Protein AF-A0A7K1Y347-F1 (afdb_monomer_lite)

Organism: NCBI:txid2695274

Structure (mmCIF, N/CA/C/O backbone):
data_AF-A0A7K1Y347-F1
#
_entry.id   AF-A0A7K1Y347-F1
#
loop_
_atom_site.group_PDB
_atom_site.id
_atom_site.type_symbol
_atom_site.label_atom_id
_atom_site.label_alt_id
_atom_site.label_comp_id
_atom_site.label_asym_id
_atom_site.label_entity_id
_atom_site.label_seq_id
_atom_site.pdbx_PDB_ins_code
_atom_site.Cartn_x
_atom_site.Cartn_y
_atom_site.Cartn_z
_atom_site.occupancy
_atom_site.B_iso_or_equiv
_atom_site.auth_seq_id
_atom_site.auth_comp_id
_atom_site.auth_asym_id
_atom_site.auth_atom_id
_atom_site.pdbx_PDB_model_num
ATOM 1 N N . MET A 1 1 ? -35.433 -3.581 12.247 1.00 39.62 1 MET A N 1
ATOM 2 C CA . MET A 1 1 ? -34.400 -2.520 12.219 1.00 39.62 1 MET A CA 1
ATOM 3 C C . MET A 1 1 ? -33.200 -2.996 13.025 1.00 39.62 1 MET A C 1
ATOM 5 O O . MET A 1 1 ? -33.364 -3.237 14.212 1.00 39.62 1 MET A O 1
ATOM 9 N N . LYS A 1 2 ? -32.030 -3.209 12.405 1.00 42.19 2 LYS A N 1
ATOM 10 C CA . LYS A 1 2 ? -30.789 -3.473 13.155 1.00 42.19 2 LYS A CA 1
ATOM 11 C C . LYS A 1 2 ? -30.291 -2.140 13.711 1.00 42.19 2 LYS A C 1
ATOM 13 O O . LYS A 1 2 ? -29.939 -1.253 12.942 1.00 42.19 2 LYS A O 1
ATOM 18 N N . THR A 1 3 ? -30.300 -1.990 15.027 1.00 43.34 3 THR A N 1
ATOM 19 C CA . THR A 1 3 ? -29.686 -0.858 15.723 1.00 43.34 3 THR A CA 1
ATOM 20 C C . THR A 1 3 ? -28.182 -0.898 15.448 1.00 43.34 3 THR A C 1
ATOM 22 O O . THR A 1 3 ? -27.503 -1.835 15.866 1.00 43.34 3 THR A O 1
ATOM 25 N N . LEU A 1 4 ? -27.658 0.083 14.706 1.00 49.19 4 LEU A N 1
ATOM 26 C CA . LEU A 1 4 ? -26.216 0.288 14.574 1.00 49.19 4 LEU A CA 1
ATOM 27 C C . LEU A 1 4 ? -25.677 0.651 15.960 1.00 49.19 4 LEU A C 1
ATOM 29 O O . LEU A 1 4 ? -25.840 1.780 16.419 1.00 49.19 4 LEU A O 1
ATOM 33 N N . LYS A 1 5 ? -25.073 -0.318 16.655 1.00 65.00 5 LYS A N 1
ATOM 34 C CA . LYS A 1 5 ? -24.290 -0.023 17.856 1.00 65.00 5 LYS A CA 1
ATOM 35 C C . LYS A 1 5 ? -23.121 0.865 17.435 1.00 65.00 5 LYS A C 1
ATOM 37 O O . LYS A 1 5 ? -22.301 0.453 16.614 1.00 65.00 5 LYS A O 1
ATOM 42 N N . LEU A 1 6 ? -23.069 2.083 17.972 1.00 69.62 6 LEU A N 1
ATOM 43 C CA . LEU A 1 6 ? -21.882 2.921 17.858 1.00 69.62 6 LEU A CA 1
ATOM 44 C C . LEU A 1 6 ? -20.715 2.212 18.548 1.00 69.62 6 LEU A C 1
ATOM 46 O O . LEU A 1 6 ? -20.856 1.747 19.679 1.00 69.62 6 LEU A O 1
ATOM 50 N N . LYS A 1 7 ? -19.582 2.128 17.847 1.00 79.56 7 LYS A N 1
ATOM 51 C CA . LYS A 1 7 ? -18.328 1.618 18.405 1.00 79.56 7 LYS A CA 1
ATOM 52 C C . LYS A 1 7 ? -17.829 2.582 19.482 1.00 79.56 7 LYS A C 1
ATOM 54 O O . LYS A 1 7 ? -17.920 3.800 19.319 1.00 79.56 7 LYS A O 1
ATOM 59 N N . SER A 1 8 ? -17.307 2.039 20.571 1.00 85.69 8 SER A N 1
ATOM 60 C CA . SER A 1 8 ? -16.657 2.801 21.632 1.00 85.69 8 SER A CA 1
ATOM 61 C C . SER A 1 8 ? -15.359 3.459 21.132 1.00 85.69 8 SER A C 1
ATOM 63 O O . SER A 1 8 ? -14.754 2.987 20.165 1.00 85.69 8 SER A O 1
ATOM 65 N N . PRO A 1 9 ? -14.868 4.519 21.800 1.00 85.62 9 PRO A N 1
ATOM 66 C CA . PRO A 1 9 ? -13.593 5.147 21.4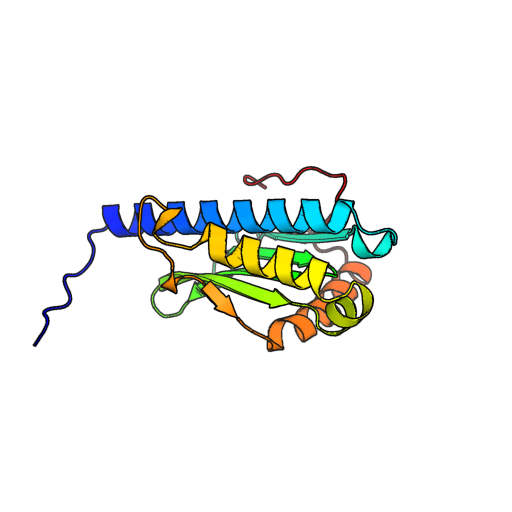44 1.00 85.62 9 PRO A CA 1
ATOM 67 C C . PRO A 1 9 ? -12.399 4.178 21.450 1.00 85.62 9 PRO A C 1
ATOM 69 O O . PRO A 1 9 ? -11.495 4.304 20.630 1.00 85.62 9 PRO A O 1
ATOM 72 N N . GLN A 1 10 ? -12.406 3.192 22.352 1.00 87.62 10 GLN A N 1
ATOM 73 C CA . GLN A 1 10 ? -11.359 2.171 22.444 1.00 87.62 10 GLN A CA 1
ATOM 74 C C . GLN A 1 10 ? -11.403 1.208 21.252 1.00 87.62 10 GLN A C 1
ATOM 76 O O . GLN A 1 10 ? -10.363 0.906 20.676 1.00 87.62 10 GLN A O 1
ATOM 81 N N . GLU A 1 11 ? -12.600 0.784 20.835 1.00 86.25 11 GLU A N 1
ATOM 82 C CA . GLU A 1 11 ? -12.772 -0.054 19.641 1.00 86.25 11 GLU A CA 1
ATOM 83 C C . GLU A 1 11 ? -12.336 0.683 18.371 1.00 86.25 11 GLU A C 1
ATOM 85 O O . GLU A 1 11 ? -11.685 0.091 17.515 1.00 86.25 11 GLU A O 1
ATOM 90 N N . LEU A 1 12 ? -12.656 1.976 18.248 1.00 86.44 12 LEU A N 1
ATOM 91 C CA . LEU A 1 12 ? -12.206 2.797 17.119 1.00 86.44 12 LEU A CA 1
ATOM 92 C C . LEU A 1 12 ? -10.680 2.916 17.072 1.00 86.44 12 LEU A C 1
ATOM 94 O O . LEU A 1 12 ? -10.096 2.785 16.002 1.00 86.44 12 LEU A O 1
ATOM 98 N N . LYS A 1 13 ? -10.033 3.099 18.228 1.00 90.00 13 LYS A N 1
ATOM 99 C CA . LYS A 1 13 ? -8.571 3.149 18.316 1.00 90.00 13 LYS A CA 1
ATOM 100 C C . LYS A 1 13 ? -7.925 1.821 17.906 1.00 90.00 13 LYS A C 1
ATOM 102 O O . LYS A 1 13 ? -6.989 1.834 17.117 1.00 90.00 13 LYS A O 1
ATOM 107 N N . ALA A 1 14 ? -8.448 0.695 18.390 1.00 91.44 14 ALA A N 1
ATOM 108 C CA . ALA A 1 14 ? -7.947 -0.631 18.024 1.00 91.44 14 ALA A CA 1
ATOM 109 C C . ALA A 1 14 ? -8.086 -0.907 16.515 1.00 91.44 14 ALA A C 1
ATOM 111 O O . ALA A 1 14 ? -7.210 -1.515 15.906 1.00 91.44 14 ALA A O 1
ATOM 112 N N . ILE A 1 15 ? -9.169 -0.423 15.898 1.00 92.19 15 ILE A N 1
ATOM 113 C CA . ILE A 1 15 ? -9.367 -0.498 14.445 1.00 92.19 15 ILE A CA 1
ATOM 114 C C . ILE A 1 15 ? -8.326 0.342 13.709 1.00 92.19 15 ILE A C 1
ATOM 116 O O . ILE A 1 15 ? -7.677 -0.182 12.810 1.00 92.19 15 ILE A O 1
ATOM 120 N N . ASP A 1 16 ? -8.139 1.608 14.089 1.00 92.94 16 ASP A N 1
ATOM 121 C CA . ASP A 1 16 ? -7.145 2.481 13.453 1.00 92.94 16 ASP A CA 1
ATOM 122 C C . ASP A 1 16 ? -5.732 1.867 13.557 1.00 92.94 16 ASP A C 1
ATOM 124 O O . ASP A 1 16 ? -5.009 1.811 12.563 1.00 92.94 16 ASP A O 1
ATOM 128 N N . GLU A 1 17 ? -5.356 1.321 14.719 1.00 93.50 17 GLU A N 1
ATOM 129 C CA . GLU A 1 17 ? -4.072 0.631 14.922 1.00 93.50 17 GLU A CA 1
ATOM 130 C C . GLU A 1 17 ? -3.920 -0.610 14.028 1.00 93.50 17 GLU A C 1
ATOM 132 O O . GLU A 1 17 ? -2.862 -0.815 13.425 1.00 93.50 17 GLU A O 1
ATOM 137 N N . ALA A 1 18 ? -4.974 -1.418 13.892 1.00 94.75 18 ALA A N 1
ATOM 138 C CA . ALA A 1 18 ? -4.966 -2.585 13.016 1.00 94.75 18 ALA A CA 1
ATOM 139 C C . ALA A 1 18 ? -4.842 -2.198 11.535 1.00 94.75 18 ALA A C 1
ATOM 141 O O . ALA A 1 18 ? -4.089 -2.836 10.801 1.00 94.75 18 ALA A O 1
ATOM 142 N N . ILE A 1 19 ? -5.515 -1.127 11.105 1.00 95.62 19 ILE A N 1
ATOM 143 C CA . ILE A 1 19 ? -5.423 -0.607 9.735 1.00 95.62 19 ILE A CA 1
ATOM 144 C C . ILE A 1 19 ? -4.007 -0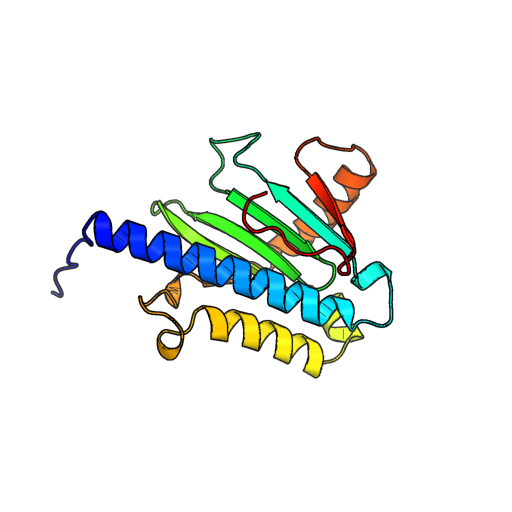.089 9.452 1.00 95.62 19 ILE A C 1
ATOM 146 O O . ILE A 1 19 ? -3.433 -0.423 8.419 1.00 95.62 19 ILE A O 1
ATOM 150 N N . ILE A 1 20 ? -3.403 0.665 10.377 1.00 95.12 20 ILE A N 1
ATOM 151 C CA . ILE A 1 20 ? -2.013 1.142 10.247 1.00 95.12 20 ILE A CA 1
ATOM 152 C C . ILE A 1 20 ? -1.042 -0.041 10.145 1.00 95.12 20 ILE A C 1
ATOM 154 O O . ILE A 1 20 ? -0.130 -0.042 9.315 1.00 95.12 20 ILE A O 1
ATOM 158 N N . LYS A 1 21 ? -1.235 -1.073 10.973 1.00 94.62 21 LYS A N 1
ATOM 159 C CA . LYS A 1 21 ? -0.419 -2.290 10.927 1.00 94.62 21 LYS A CA 1
ATOM 160 C C . LYS A 1 21 ? -0.547 -2.994 9.574 1.00 94.62 21 LYS A C 1
ATOM 162 O O . LYS A 1 21 ? 0.480 -3.277 8.958 1.00 94.62 21 LYS A O 1
ATOM 167 N N . ALA A 1 22 ? -1.772 -3.216 9.100 1.00 95.81 22 ALA A N 1
ATOM 168 C CA . ALA A 1 22 ? -2.038 -3.826 7.800 1.00 95.81 22 ALA A CA 1
ATOM 169 C C . ALA A 1 22 ? -1.403 -3.016 6.661 1.00 95.81 22 ALA A C 1
ATOM 171 O O . ALA A 1 22 ? -0.702 -3.574 5.822 1.00 95.81 22 ALA A O 1
ATOM 172 N N . TYR A 1 23 ? -1.547 -1.688 6.680 1.00 96.25 23 TYR A N 1
ATOM 173 C CA . TYR A 1 23 ? -0.901 -0.791 5.722 1.00 96.25 23 TYR A CA 1
ATOM 174 C C . TYR A 1 23 ? 0.618 -1.009 5.667 1.00 96.25 23 TYR A C 1
ATOM 176 O O . TYR A 1 23 ? 1.183 -1.231 4.595 1.00 96.25 23 TYR A O 1
ATOM 184 N N . HIS A 1 24 ? 1.293 -1.031 6.818 1.00 94.94 24 HIS A N 1
ATOM 185 C CA . HIS A 1 24 ? 2.736 -1.266 6.876 1.00 94.94 24 HIS A CA 1
ATOM 186 C C . HIS A 1 24 ? 3.146 -2.667 6.410 1.00 94.94 24 HIS A C 1
ATOM 188 O O . HIS A 1 24 ? 4.203 -2.825 5.797 1.00 94.94 24 HIS A O 1
ATOM 194 N N . GLU A 1 25 ? 2.338 -3.691 6.678 1.00 94.75 25 GLU A N 1
ATOM 195 C CA . GLU A 1 25 ? 2.571 -5.042 6.158 1.00 94.75 25 GLU A CA 1
ATOM 196 C C . GLU A 1 25 ? 2.481 -5.079 4.628 1.00 94.75 25 GLU A C 1
ATOM 198 O O . GLU A 1 25 ? 3.346 -5.670 3.977 1.00 94.75 25 GLU A O 1
ATOM 203 N N . ILE A 1 26 ? 1.508 -4.373 4.049 1.00 95.12 26 ILE A N 1
ATOM 204 C CA . ILE A 1 26 ? 1.347 -4.242 2.597 1.00 95.12 26 ILE A CA 1
ATOM 205 C C . ILE A 1 26 ? 2.538 -3.508 1.976 1.00 95.12 26 ILE A C 1
ATOM 207 O O . ILE A 1 26 ? 3.079 -3.962 0.964 1.00 95.12 26 ILE A O 1
ATOM 211 N N . VAL A 1 27 ? 2.997 -2.413 2.591 1.00 93.94 27 VAL A N 1
ATOM 212 C CA . VAL A 1 27 ? 4.189 -1.682 2.133 1.00 93.94 27 VAL A CA 1
ATOM 213 C C . VAL A 1 27 ? 5.414 -2.601 2.120 1.00 93.94 27 VAL A C 1
ATOM 215 O O . VAL A 1 27 ? 6.098 -2.699 1.100 1.00 93.94 27 VAL A O 1
ATOM 218 N N . ARG A 1 28 ? 5.665 -3.353 3.202 1.00 92.88 28 ARG A N 1
ATOM 219 C CA . ARG A 1 28 ? 6.783 -4.316 3.256 1.00 92.88 28 ARG A CA 1
ATOM 220 C C . ARG A 1 28 ? 6.662 -5.396 2.185 1.00 92.88 28 ARG A C 1
ATOM 222 O O . ARG A 1 28 ? 7.647 -5.698 1.517 1.00 92.88 28 ARG A O 1
ATOM 229 N N . ALA A 1 29 ? 5.471 -5.960 2.001 1.00 91.69 29 ALA A N 1
ATOM 230 C CA . ALA A 1 29 ? 5.232 -6.980 0.988 1.00 91.69 29 ALA A CA 1
ATOM 231 C C . ALA A 1 29 ? 5.471 -6.441 -0.432 1.00 91.69 29 ALA A C 1
ATOM 233 O O . ALA A 1 29 ? 6.063 -7.131 -1.260 1.00 91.69 29 ALA A O 1
ATOM 234 N N . THR A 1 30 ? 5.068 -5.197 -0.696 1.00 90.44 30 THR A N 1
ATOM 235 C CA . THR A 1 30 ? 5.306 -4.506 -1.972 1.00 90.44 30 THR A CA 1
ATOM 236 C C . THR A 1 30 ? 6.800 -4.317 -2.222 1.00 90.44 30 THR A C 1
ATOM 238 O O . THR A 1 30 ? 7.287 -4.621 -3.309 1.00 90.44 30 THR A O 1
ATOM 241 N N . ILE A 1 31 ? 7.550 -3.894 -1.201 1.00 90.50 31 ILE A N 1
ATOM 242 C CA . ILE A 1 31 ? 9.008 -3.742 -1.274 1.00 90.50 31 ILE A CA 1
ATOM 243 C C . ILE A 1 31 ? 9.688 -5.083 -1.553 1.00 90.50 31 ILE A C 1
ATOM 245 O O . ILE A 1 31 ? 10.570 -5.144 -2.404 1.00 90.50 31 ILE A O 1
ATOM 249 N N . GLU A 1 32 ? 9.270 -6.161 -0.890 1.00 90.19 32 GLU A N 1
ATOM 250 C CA . GLU A 1 32 ? 9.812 -7.502 -1.136 1.00 90.19 32 GLU A CA 1
ATOM 251 C C . GLU A 1 32 ? 9.529 -8.001 -2.557 1.00 90.19 32 GLU A C 1
ATOM 253 O O . GLU A 1 32 ? 10.393 -8.610 -3.186 1.00 90.19 32 GLU A O 1
ATOM 258 N N . VAL A 1 33 ? 8.349 -7.719 -3.113 1.00 88.00 33 VAL A N 1
ATOM 259 C CA . VAL A 1 33 ? 8.074 -8.022 -4.526 1.00 88.00 33 VAL A CA 1
ATOM 260 C C . VAL A 1 33 ? 8.988 -7.198 -5.437 1.00 88.00 33 VAL A C 1
ATOM 262 O O . VAL A 1 33 ? 9.618 -7.757 -6.336 1.00 88.00 33 VAL A O 1
ATOM 265 N N . ALA A 1 34 ? 9.125 -5.899 -5.168 1.00 87.56 34 ALA A N 1
ATOM 266 C CA . ALA A 1 34 ? 9.958 -5.002 -5.957 1.00 87.56 34 ALA A CA 1
ATOM 267 C C . ALA A 1 34 ? 11.441 -5.403 -5.942 1.00 87.56 34 ALA A C 1
ATOM 269 O O . ALA A 1 34 ? 12.043 -5.457 -7.007 1.00 87.56 34 ALA A O 1
ATOM 270 N N . LYS A 1 35 ? 12.022 -5.777 -4.789 1.00 87.75 35 LYS A N 1
ATOM 271 C CA . LYS A 1 35 ? 13.429 -6.226 -4.667 1.00 87.75 35 LYS A CA 1
ATOM 272 C C . LYS A 1 35 ? 13.811 -7.332 -5.653 1.00 87.75 35 LYS A C 1
ATOM 274 O O . LYS A 1 35 ? 14.950 -7.377 -6.107 1.00 87.75 35 LYS A O 1
ATOM 279 N N . ASN A 1 36 ? 12.860 -8.207 -5.976 1.00 84.00 36 ASN A N 1
ATOM 280 C CA . ASN A 1 36 ? 13.058 -9.345 -6.871 1.00 84.00 36 ASN A CA 1
ATOM 281 C C . ASN A 1 36 ? 12.893 -8.991 -8.362 1.00 84.00 36 ASN A C 1
ATOM 283 O O . ASN A 1 36 ? 13.052 -9.859 -9.219 1.00 84.00 36 ASN A O 1
ATOM 287 N N . CYS A 1 37 ? 12.565 -7.740 -8.695 1.00 83.06 37 CYS A N 1
ATOM 288 C CA . CYS A 1 37 ? 12.480 -7.287 -10.079 1.00 83.06 37 CYS A CA 1
ATOM 289 C C . CYS A 1 37 ? 13.880 -7.130 -10.688 1.00 83.06 37 CYS A C 1
ATOM 291 O O . CYS A 1 37 ? 14.772 -6.542 -10.078 1.00 83.06 37 CYS A O 1
ATOM 293 N N . MET A 1 38 ? 14.059 -7.610 -11.925 1.00 81.44 38 MET A N 1
ATOM 294 C CA . MET A 1 38 ? 15.343 -7.517 -12.637 1.00 81.44 38 MET A CA 1
ATOM 295 C C . MET A 1 38 ? 15.742 -6.070 -12.961 1.00 81.44 38 MET A C 1
ATOM 297 O O . MET A 1 38 ? 16.925 -5.739 -12.947 1.00 81.44 38 MET A O 1
ATOM 301 N N . LEU A 1 39 ? 14.767 -5.209 -13.267 1.00 82.94 39 LEU A N 1
ATOM 302 C CA . LEU A 1 39 ? 15.018 -3.816 -13.626 1.00 82.94 39 LEU A CA 1
ATOM 303 C C . LEU A 1 39 ? 15.151 -2.946 -12.376 1.00 82.94 39 LEU A C 1
ATOM 305 O O . LEU A 1 39 ? 14.255 -2.892 -11.535 1.00 82.94 39 LEU A O 1
ATOM 309 N N . GLU A 1 40 ? 16.257 -2.210 -12.285 1.00 83.12 40 GLU A N 1
ATOM 310 C CA . GLU A 1 40 ? 16.533 -1.314 -11.161 1.00 83.12 40 GLU A CA 1
ATOM 311 C C . GLU A 1 40 ? 15.504 -0.194 -11.018 1.00 83.12 40 GLU A C 1
ATOM 313 O O . GLU A 1 40 ? 15.125 0.144 -9.900 1.00 83.12 40 GLU A O 1
ATOM 318 N N . SER A 1 41 ? 14.964 0.304 -12.131 1.00 81.75 41 SER A N 1
ATOM 319 C CA . SER A 1 41 ? 13.900 1.309 -12.118 1.00 81.75 41 SER A CA 1
ATOM 320 C C . SER A 1 41 ? 12.662 0.854 -11.340 1.00 81.75 41 SER A C 1
ATOM 322 O O . SER A 1 41 ? 12.015 1.692 -10.720 1.00 81.75 41 SER A O 1
ATOM 324 N N . PHE A 1 42 ? 12.365 -0.452 -11.297 1.00 84.12 42 PHE A N 1
ATOM 325 C CA . PHE A 1 42 ? 11.243 -1.027 -10.537 1.00 84.12 42 PHE A CA 1
ATOM 326 C C . PHE A 1 42 ? 11.550 -1.269 -9.061 1.00 84.12 42 PHE A C 1
ATOM 328 O O . PHE A 1 42 ? 10.640 -1.520 -8.276 1.00 84.12 42 PHE A O 1
ATOM 335 N N . ARG A 1 43 ? 12.820 -1.143 -8.670 1.00 88.56 43 ARG A N 1
ATOM 336 C CA . ARG A 1 43 ? 13.296 -1.244 -7.287 1.00 88.56 43 ARG A CA 1
ATOM 337 C C . ARG A 1 43 ? 13.363 0.122 -6.615 1.00 88.56 43 ARG A C 1
ATOM 339 O O . ARG A 1 43 ? 14.187 0.332 -5.729 1.00 88.56 43 ARG A O 1
ATOM 346 N N . THR A 1 44 ? 12.520 1.057 -7.036 1.00 87.56 44 THR A N 1
ATOM 347 C CA . THR A 1 44 ? 12.437 2.390 -6.445 1.00 87.56 44 THR A CA 1
ATOM 348 C C . THR A 1 44 ? 11.071 2.609 -5.824 1.00 87.56 44 THR A C 1
ATOM 350 O O . THR A 1 44 ? 10.065 2.033 -6.242 1.00 87.56 44 THR A O 1
ATOM 353 N N . ARG A 1 45 ? 11.040 3.445 -4.793 1.00 89.38 45 ARG A N 1
ATOM 354 C CA . ARG A 1 45 ? 9.801 3.949 -4.219 1.00 89.38 45 ARG A CA 1
ATOM 355 C C . ARG A 1 45 ? 9.995 5.362 -3.711 1.00 89.38 45 ARG A C 1
ATOM 357 O O . ARG A 1 45 ? 11.103 5.775 -3.377 1.00 89.38 45 ARG A O 1
ATOM 364 N N . ILE A 1 46 ? 8.895 6.076 -3.625 1.00 87.31 46 ILE A N 1
ATOM 365 C CA . ILE A 1 46 ? 8.807 7.387 -3.014 1.00 87.31 46 ILE A CA 1
ATOM 366 C C . ILE A 1 46 ? 7.851 7.247 -1.840 1.00 87.31 46 ILE A C 1
ATOM 368 O O . ILE A 1 46 ? 6.760 6.705 -1.998 1.00 87.31 46 ILE A O 1
ATOM 372 N N . GLU A 1 47 ? 8.267 7.732 -0.680 1.00 89.44 47 GLU A N 1
ATOM 373 C CA . GLU A 1 47 ? 7.415 7.832 0.501 1.00 89.44 47 GLU A CA 1
ATOM 374 C C . GLU A 1 47 ? 7.130 9.311 0.768 1.00 89.44 47 GLU A C 1
ATOM 376 O O . GLU A 1 47 ? 8.036 10.151 0.666 1.00 89.44 47 GLU A O 1
ATOM 381 N N . LEU A 1 48 ? 5.870 9.631 1.061 1.00 86.19 48 LEU A N 1
ATOM 382 C CA . LEU A 1 48 ? 5.438 10.972 1.447 1.00 86.19 48 LEU A CA 1
ATOM 383 C C . LEU A 1 48 ? 4.759 10.913 2.804 1.00 86.19 48 LEU A C 1
ATOM 385 O O . LEU A 1 48 ? 3.735 10.245 2.955 1.00 86.19 48 LEU A O 1
ATOM 389 N N . ASP A 1 49 ? 5.301 11.662 3.755 1.00 86.44 49 ASP A N 1
ATOM 390 C CA . ASP A 1 49 ? 4.657 11.917 5.038 1.00 86.44 49 ASP A CA 1
ATOM 391 C C . ASP A 1 49 ? 3.946 13.273 4.986 1.00 86.44 49 ASP A C 1
ATOM 393 O O . ASP A 1 49 ? 4.570 14.326 4.837 1.00 86.44 49 ASP A O 1
ATOM 397 N N . HIS A 1 50 ? 2.618 13.242 5.088 1.00 81.12 50 HIS A N 1
ATOM 398 C CA . HIS A 1 50 ? 1.783 14.443 5.049 1.00 81.12 50 HIS A CA 1
ATOM 399 C C . HIS A 1 50 ? 1.538 15.029 6.436 1.00 81.12 50 HIS A C 1
ATOM 401 O O . HIS A 1 50 ? 1.221 16.218 6.545 1.00 81.12 50 HIS A O 1
ATOM 407 N N . VAL A 1 51 ? 1.732 14.239 7.498 1.00 76.62 51 VAL A N 1
ATOM 408 C CA . VAL A 1 51 ? 1.510 14.671 8.886 1.00 76.62 51 VAL A CA 1
ATOM 409 C C . VAL A 1 51 ? 2.460 15.807 9.249 1.00 76.62 51 VAL A C 1
ATOM 411 O O . VAL A 1 51 ? 2.067 16.757 9.928 1.00 76.62 51 VAL A O 1
ATOM 414 N N . SER A 1 52 ? 3.694 15.750 8.750 1.00 66.06 52 SER A N 1
ATOM 415 C CA . SER A 1 52 ? 4.721 16.758 9.012 1.00 66.06 52 SER A CA 1
ATOM 416 C C . SER A 1 52 ? 4.521 18.088 8.271 1.00 66.06 52 SER A C 1
ATOM 418 O O . SER A 1 52 ? 5.142 19.081 8.655 1.00 66.06 52 SER A O 1
ATOM 420 N N . VAL A 1 53 ? 3.659 18.157 7.245 1.00 61.34 53 VAL A N 1
ATOM 421 C CA . VAL A 1 53 ? 3.562 19.340 6.360 1.00 61.34 53 VAL A CA 1
ATOM 422 C C . VAL A 1 53 ? 2.157 19.921 6.245 1.00 61.34 53 VAL A C 1
ATOM 424 O O . VAL A 1 53 ? 2.001 21.146 6.246 1.00 61.34 53 VAL A O 1
ATOM 427 N N . HIS A 1 54 ? 1.123 19.084 6.169 1.00 59.34 54 HIS A N 1
ATOM 428 C CA . HIS A 1 54 ? -0.253 19.520 5.935 1.00 59.34 54 HIS A CA 1
ATOM 429 C C . HIS A 1 54 ? -1.247 18.732 6.803 1.00 59.34 54 HIS A C 1
ATOM 431 O O . HIS A 1 54 ? -2.030 17.946 6.275 1.00 59.34 54 HIS A O 1
ATOM 437 N N . PRO A 1 55 ? -1.319 19.003 8.122 1.00 58.28 55 PRO A N 1
ATOM 438 C CA . PRO A 1 55 ? -2.176 18.269 9.067 1.00 58.28 55 PRO A CA 1
ATOM 439 C C . PRO A 1 55 ? -3.691 18.424 8.822 1.00 58.28 55 PRO A C 1
ATOM 441 O O . PRO A 1 55 ? -4.499 17.877 9.565 1.00 58.28 55 PRO A O 1
ATOM 444 N N . VAL A 1 56 ? -4.081 19.204 7.810 1.00 53.31 56 VAL A N 1
ATOM 445 C CA . VAL A 1 56 ? -5.472 19.436 7.396 1.00 53.31 56 VAL A CA 1
ATOM 446 C C . VAL A 1 56 ? -5.889 18.479 6.273 1.00 53.31 56 VAL A C 1
ATOM 448 O O . VAL A 1 56 ? -7.074 18.377 5.974 1.00 53.31 56 VAL A O 1
ATOM 451 N N . GLN A 1 57 ? -4.940 17.793 5.626 1.00 62.31 57 GLN A N 1
ATOM 452 C CA . GLN A 1 57 ? -5.272 16.806 4.609 1.00 62.31 57 GLN A CA 1
ATOM 453 C C . GLN A 1 57 ? -5.625 15.472 5.257 1.00 62.31 57 GLN A C 1
ATOM 455 O O . GLN A 1 57 ? -4.958 14.992 6.166 1.00 62.31 57 GLN A O 1
ATOM 460 N N . ASP A 1 58 ? -6.666 14.858 4.717 1.00 82.69 58 ASP A N 1
ATOM 461 C CA . ASP A 1 58 ? -7.130 13.523 5.069 1.00 82.69 58 ASP A CA 1
ATOM 462 C C . ASP A 1 58 ? -6.095 12.426 4.747 1.00 82.69 58 ASP A C 1
ATOM 464 O O . ASP A 1 58 ? -6.215 11.301 5.221 1.00 82.69 58 ASP A O 1
ATOM 468 N N . ARG A 1 59 ? -5.034 12.733 3.991 1.00 85.94 59 ARG A N 1
ATOM 469 C CA . ARG A 1 59 ? -3.924 11.812 3.714 1.00 85.94 59 ARG A CA 1
ATOM 470 C C . ARG A 1 59 ? -2.874 11.879 4.815 1.00 85.94 59 ARG A C 1
ATOM 472 O O . ARG A 1 59 ? -2.436 12.957 5.197 1.00 85.94 59 ARG A O 1
ATOM 479 N N . ILE A 1 60 ? -2.456 10.711 5.289 1.00 90.25 60 ILE A N 1
ATOM 480 C CA . ILE A 1 60 ? -1.467 10.553 6.361 1.00 90.25 60 ILE A CA 1
ATOM 481 C C . ILE A 1 60 ? -0.112 10.198 5.758 1.00 90.25 60 ILE A C 1
ATOM 483 O O . ILE A 1 60 ? 0.879 10.877 6.006 1.00 90.25 60 ILE A O 1
ATOM 487 N N . HIS A 1 61 ? -0.079 9.148 4.939 1.00 90.69 61 HIS A N 1
ATOM 488 C CA . HIS A 1 61 ? 1.153 8.637 4.355 1.00 90.69 61 HIS A CA 1
ATOM 489 C C . HIS A 1 61 ? 0.883 8.034 2.977 1.00 90.69 61 HIS A C 1
ATOM 491 O O . HIS A 1 61 ? -0.186 7.466 2.740 1.00 90.69 61 HIS A O 1
ATOM 497 N N . GLU A 1 62 ? 1.843 8.149 2.065 1.00 89.75 62 GLU A N 1
ATOM 498 C CA . GLU A 1 62 ? 1.755 7.580 0.722 1.00 89.75 62 GLU A CA 1
ATOM 499 C C . GLU A 1 62 ? 3.037 6.843 0.356 1.00 89.75 62 GLU A C 1
ATOM 501 O O . GLU A 1 62 ? 4.138 7.314 0.636 1.00 89.75 62 GLU A O 1
ATOM 506 N N . VAL A 1 63 ? 2.887 5.713 -0.331 1.00 90.62 63 VAL A N 1
ATOM 507 C CA . VAL A 1 63 ? 3.984 5.005 -0.984 1.00 90.62 63 VAL A CA 1
ATOM 508 C C . VAL A 1 63 ? 3.677 4.898 -2.465 1.00 90.62 63 VAL A C 1
ATOM 510 O O . VAL A 1 63 ? 2.684 4.312 -2.889 1.00 90.62 63 VAL A O 1
ATOM 513 N N . LEU A 1 64 ? 4.575 5.450 -3.262 1.00 88.25 64 LEU A N 1
ATOM 514 C CA . LEU A 1 64 ? 4.530 5.418 -4.708 1.00 88.25 64 LEU A CA 1
ATOM 515 C C . LEU A 1 64 ? 5.651 4.519 -5.191 1.00 88.25 64 LEU A C 1
ATOM 517 O O . LEU A 1 64 ? 6.824 4.844 -5.034 1.00 88.25 64 LEU A O 1
ATOM 521 N N . SER A 1 65 ? 5.295 3.398 -5.797 1.00 87.62 65 SER A N 1
ATOM 522 C CA . SER A 1 65 ? 6.243 2.517 -6.467 1.00 87.62 65 SER A CA 1
ATOM 523 C C . SER A 1 65 ? 5.805 2.287 -7.911 1.00 87.62 65 SER A C 1
ATOM 525 O O . SER A 1 65 ? 4.614 2.400 -8.210 1.00 87.62 65 SER A O 1
ATOM 527 N N . PRO A 1 66 ? 6.722 1.891 -8.805 1.00 84.62 66 PRO A N 1
ATOM 528 C CA . PRO A 1 66 ? 6.363 1.482 -10.158 1.00 84.62 66 PRO A CA 1
ATOM 529 C C . PRO A 1 66 ? 5.316 0.363 -10.202 1.00 84.62 66 PRO A C 1
ATOM 531 O O . PRO A 1 66 ? 4.564 0.294 -11.166 1.00 84.62 66 PRO A O 1
ATOM 534 N N . LEU A 1 67 ? 5.244 -0.486 -9.170 1.00 86.00 67 LEU A N 1
ATOM 535 C CA . LEU A 1 67 ? 4.279 -1.586 -9.082 1.00 86.00 67 LEU A CA 1
ATOM 536 C C . LEU A 1 67 ? 2.892 -1.129 -8.614 1.00 86.00 67 LEU A C 1
ATOM 538 O O . LEU A 1 67 ? 1.872 -1.682 -9.028 1.00 86.00 67 LEU A O 1
ATOM 542 N N . LEU A 1 68 ? 2.868 -0.185 -7.675 1.00 88.12 68 LEU A N 1
ATOM 543 C CA . LEU A 1 68 ? 1.710 0.084 -6.834 1.00 88.12 68 LEU A CA 1
ATOM 544 C C . LEU A 1 68 ? 1.798 1.467 -6.203 1.00 88.12 68 LEU A C 1
ATOM 546 O O . LEU A 1 68 ? 2.823 1.837 -5.621 1.00 88.12 68 LEU A O 1
ATOM 550 N N . PHE A 1 69 ? 0.677 2.172 -6.251 1.00 90.44 69 PHE A N 1
ATOM 551 C CA . PHE A 1 69 ? 0.375 3.285 -5.370 1.00 90.44 69 PHE A CA 1
ATOM 552 C C . PHE A 1 69 ? -0.355 2.779 -4.121 1.00 90.44 69 PHE A C 1
ATOM 554 O O . PHE A 1 69 ? -1.298 1.992 -4.229 1.00 90.44 69 PHE A O 1
ATOM 561 N N . LEU A 1 70 ? 0.063 3.257 -2.952 1.00 92.75 7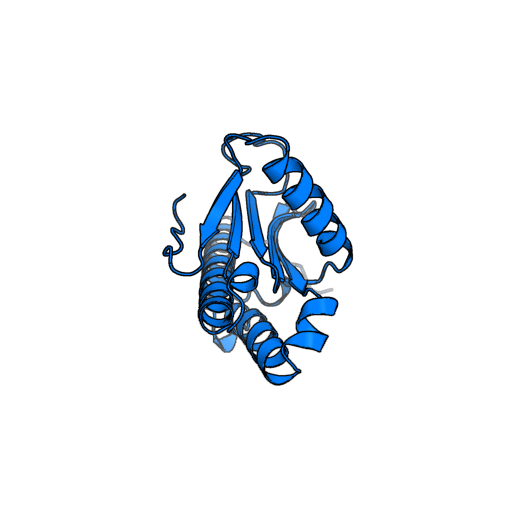0 LEU A N 1
ATOM 562 C CA . LEU A 1 70 ? -0.576 3.033 -1.661 1.00 92.75 70 LEU A CA 1
ATOM 563 C C . LEU A 1 70 ? -0.747 4.365 -0.937 1.00 92.75 70 LEU A C 1
ATOM 565 O O . LEU A 1 70 ? 0.173 5.180 -0.907 1.00 92.75 70 LEU A O 1
ATOM 569 N N . SER A 1 71 ? -1.888 4.548 -0.288 1.00 92.25 71 SER A N 1
ATOM 570 C CA . SER A 1 71 ? -2.128 5.663 0.618 1.00 92.25 71 SER A CA 1
ATOM 571 C C . SER A 1 71 ? -2.852 5.197 1.870 1.00 92.25 71 SER A C 1
ATOM 573 O O . SER A 1 71 ? -3.750 4.357 1.820 1.00 92.25 71 SER A O 1
ATOM 575 N N . LEU A 1 72 ? -2.436 5.758 2.996 1.00 94.44 72 LEU A N 1
ATOM 576 C CA . LEU A 1 72 ? -3.153 5.712 4.252 1.00 94.44 72 LEU A CA 1
ATOM 577 C C . LEU A 1 72 ? -3.885 7.043 4.416 1.00 94.44 72 LEU A C 1
ATOM 579 O O . LEU A 1 72 ? -3.244 8.087 4.563 1.00 94.44 72 LEU A O 1
ATOM 583 N N . GLU A 1 73 ? -5.213 7.011 4.400 1.00 91.88 73 GLU A N 1
ATOM 584 C CA . GLU A 1 73 ? -6.035 8.221 4.455 1.00 91.88 73 GLU A CA 1
ATOM 585 C C . GLU A 1 73 ? -7.268 8.059 5.343 1.00 91.88 73 GLU A C 1
ATOM 587 O O . GLU A 1 73 ? -7.796 6.965 5.531 1.00 91.88 73 GLU A O 1
ATOM 592 N N . ARG A 1 74 ? -7.724 9.164 5.926 1.00 90.12 74 ARG A N 1
ATOM 593 C CA . ARG A 1 74 ? -8.927 9.268 6.739 1.00 90.12 74 ARG A CA 1
ATOM 594 C C . ARG A 1 74 ? -10.034 9.869 5.878 1.00 90.12 74 ARG A C 1
ATOM 596 O O . ARG A 1 74 ? -9.961 11.030 5.532 1.00 90.12 74 ARG A O 1
ATOM 603 N N . CYS A 1 75 ? -11.053 9.103 5.507 1.00 83.06 75 CYS A N 1
ATOM 604 C CA . CYS A 1 75 ? -12.114 9.627 4.638 1.00 83.06 75 CYS A CA 1
ATOM 605 C C . CYS A 1 75 ? -13.108 10.527 5.403 1.00 83.06 75 CYS A C 1
ATOM 607 O O . CYS A 1 75 ? -13.035 10.671 6.623 1.00 83.06 75 CYS A O 1
ATOM 609 N N . GLU A 1 76 ? -14.097 11.080 4.689 1.00 78.56 76 GLU A N 1
ATOM 610 C CA . GLU A 1 76 ? -15.151 11.960 5.233 1.00 78.56 76 GLU A CA 1
ATOM 611 C C . GLU A 1 76 ? -15.906 11.366 6.438 1.00 78.56 76 GLU A C 1
ATOM 613 O O . GLU A 1 76 ? -16.330 12.086 7.344 1.00 78.56 76 GLU A O 1
ATOM 618 N N . ASP A 1 77 ? -16.038 10.037 6.493 1.00 80.62 77 ASP A N 1
ATOM 619 C CA . ASP A 1 77 ? -16.634 9.303 7.618 1.00 80.62 77 ASP A CA 1
ATOM 620 C C . ASP A 1 77 ? -15.716 9.216 8.856 1.00 80.62 77 ASP A C 1
ATOM 622 O O . ASP A 1 77 ? -16.046 8.548 9.842 1.00 80.62 77 ASP A O 1
ATOM 626 N N . ARG A 1 78 ? -14.568 9.900 8.805 1.00 81.56 78 ARG A N 1
ATOM 627 C CA . ARG A 1 78 ? -13.481 9.940 9.789 1.00 81.56 78 ARG A CA 1
ATOM 628 C C . ARG A 1 78 ? -12.811 8.596 10.050 1.00 81.56 78 ARG A C 1
ATOM 630 O O . ARG A 1 78 ? -12.055 8.487 11.021 1.00 81.56 78 ARG A O 1
ATOM 637 N N . ARG A 1 79 ? -13.055 7.583 9.219 1.00 87.12 79 ARG A N 1
ATOM 638 C CA . ARG A 1 79 ? -12.406 6.276 9.338 1.00 87.12 79 ARG A CA 1
ATOM 639 C C . ARG A 1 79 ? -11.152 6.229 8.496 1.00 87.12 79 ARG A C 1
ATOM 641 O O . ARG A 1 79 ? -11.063 6.878 7.458 1.00 87.12 79 ARG A O 1
ATOM 648 N N . LEU A 1 80 ? -10.202 5.437 8.966 1.00 93.00 80 LEU A N 1
ATOM 649 C CA . LEU A 1 80 ? -8.980 5.171 8.240 1.00 93.00 80 LEU A CA 1
ATOM 650 C C . LEU A 1 80 ? -9.232 4.147 7.128 1.00 93.00 80 LEU A C 1
ATOM 652 O O . LEU A 1 80 ? -9.974 3.183 7.317 1.00 93.00 80 LEU A O 1
ATOM 656 N N . TYR A 1 81 ? -8.609 4.365 5.980 1.00 93.81 81 TYR A N 1
ATOM 657 C CA . TYR A 1 81 ? -8.648 3.480 4.829 1.00 93.81 81 TYR A CA 1
ATOM 658 C C . TYR A 1 81 ? -7.249 3.303 4.252 1.00 93.81 81 TYR A C 1
ATOM 660 O O . TYR A 1 81 ? -6.397 4.191 4.316 1.00 93.81 81 TYR A O 1
ATOM 668 N N . ILE A 1 82 ? -7.054 2.133 3.660 1.00 95.31 82 ILE A N 1
ATOM 669 C CA . ILE A 1 82 ? -5.923 1.804 2.809 1.00 95.31 82 ILE A CA 1
ATOM 670 C C . ILE A 1 82 ? -6.426 1.938 1.382 1.00 95.31 82 ILE A C 1
ATOM 672 O O . ILE A 1 82 ? -7.249 1.138 0.930 1.00 95.31 82 ILE A O 1
ATOM 676 N N . VAL A 1 83 ? -5.944 2.956 0.684 1.00 92.69 83 VAL A N 1
ATOM 677 C CA . VAL A 1 83 ? -6.207 3.133 -0.739 1.00 92.69 83 VAL A CA 1
ATOM 678 C C . VAL A 1 83 ? -5.055 2.538 -1.522 1.00 92.69 83 VAL A C 1
ATOM 680 O O . VAL A 1 83 ? -3.893 2.802 -1.215 1.00 92.69 83 VAL A O 1
ATOM 683 N N . TYR A 1 84 ? -5.366 1.737 -2.533 1.00 92.19 84 TYR A N 1
ATOM 684 C CA . TYR A 1 84 ? -4.362 1.177 -3.424 1.00 92.19 84 TYR A CA 1
ATOM 685 C C . TYR A 1 84 ? -4.741 1.378 -4.888 1.00 92.19 84 TYR A C 1
ATOM 687 O O . TYR A 1 84 ? -5.917 1.411 -5.249 1.00 92.19 84 TYR A O 1
ATOM 695 N N . SER A 1 85 ? -3.727 1.501 -5.739 1.00 90.25 85 SER A N 1
ATOM 696 C CA . SER A 1 85 ? -3.901 1.488 -7.188 1.00 90.25 85 SER A CA 1
ATOM 697 C C . SER A 1 85 ? -2.727 0.769 -7.838 1.00 90.25 85 SER A C 1
ATOM 699 O O . SER A 1 85 ? -1.601 1.271 -7.771 1.00 90.25 85 SER A O 1
ATOM 701 N N . PRO A 1 86 ? -2.941 -0.405 -8.450 1.00 85.75 86 PRO A N 1
ATOM 702 C CA . PRO A 1 86 ? -1.879 -1.084 -9.177 1.00 85.75 86 PRO A CA 1
ATOM 703 C C . PRO A 1 86 ? -1.526 -0.328 -10.458 1.00 85.75 86 PRO A C 1
ATOM 705 O O . PRO A 1 86 ? -2.366 0.377 -11.018 1.00 85.75 86 PRO A O 1
ATOM 708 N N . ASN A 1 87 ? -0.291 -0.492 -10.932 1.00 83.38 87 ASN A N 1
ATOM 709 C CA . ASN A 1 87 ? 0.139 0.062 -12.211 1.00 83.38 87 ASN A CA 1
ATOM 710 C C . ASN A 1 87 ? -0.120 -0.936 -13.355 1.00 83.38 87 ASN A C 1
ATOM 712 O O . ASN A 1 87 ? 0.657 -1.886 -13.482 1.00 83.38 87 ASN A O 1
ATOM 716 N N . PRO A 1 88 ? -1.157 -0.744 -14.190 1.00 76.69 88 PRO A N 1
ATOM 717 C CA . PRO A 1 88 ? -1.526 -1.723 -15.214 1.00 76.69 88 PRO A CA 1
ATOM 718 C C . PRO A 1 88 ? -0.390 -1.987 -16.213 1.00 76.69 88 PRO A C 1
ATOM 720 O O . PRO A 1 88 ? -0.120 -3.140 -16.533 1.00 76.69 88 PRO A O 1
ATOM 723 N N . ASP A 1 89 ? 0.369 -0.957 -16.597 1.00 76.44 89 ASP A N 1
ATOM 724 C CA . ASP A 1 89 ? 1.457 -1.090 -17.577 1.00 76.44 89 ASP A CA 1
ATOM 725 C C . ASP A 1 89 ? 2.592 -2.000 -17.072 1.00 76.44 89 ASP A C 1
ATOM 727 O O . ASP A 1 89 ? 3.279 -2.674 -17.841 1.00 76.44 89 ASP A O 1
ATOM 731 N N . ILE A 1 90 ? 2.805 -2.026 -15.754 1.00 74.19 90 ILE A N 1
ATOM 732 C CA . ILE A 1 90 ? 3.841 -2.847 -15.119 1.00 74.19 90 ILE A CA 1
ATOM 733 C C . ILE A 1 90 ? 3.326 -4.247 -14.789 1.00 74.19 90 ILE A C 1
ATOM 735 O O . ILE A 1 90 ? 4.107 -5.200 -14.786 1.00 74.19 90 ILE A O 1
ATOM 739 N N . VAL A 1 91 ? 2.020 -4.388 -14.563 1.00 69.38 91 VAL A N 1
ATOM 740 C CA . VAL A 1 91 ? 1.355 -5.691 -14.454 1.00 69.38 91 VAL A CA 1
ATOM 741 C C . VAL A 1 91 ? 1.520 -6.478 -15.749 1.00 69.38 91 VAL A C 1
ATOM 743 O O . VAL A 1 91 ? 1.972 -7.623 -15.701 1.00 69.38 91 VAL A O 1
ATOM 746 N N . ASP A 1 92 ? 1.281 -5.832 -16.889 1.00 72.00 92 ASP A N 1
ATOM 747 C CA . ASP A 1 92 ? 1.441 -6.449 -18.207 1.00 72.00 92 ASP A CA 1
ATOM 748 C C . ASP A 1 92 ? 2.901 -6.850 -18.485 1.00 72.00 92 ASP A C 1
ATOM 750 O O . ASP A 1 92 ? 3.167 -7.881 -19.103 1.00 72.00 92 ASP A O 1
ATOM 754 N N . PHE A 1 93 ? 3.869 -6.074 -17.983 1.00 75.31 93 PHE A N 1
ATOM 755 C CA . PHE A 1 93 ? 5.296 -6.352 -18.167 1.00 75.31 93 PHE A CA 1
ATOM 756 C C . PHE A 1 93 ? 5.839 -7.470 -17.256 1.00 75.31 93 PHE A C 1
ATOM 758 O O . PHE A 1 93 ? 6.642 -8.293 -17.694 1.00 75.31 93 PHE A O 1
ATOM 765 N N . LEU A 1 94 ? 5.453 -7.497 -15.975 1.00 72.44 94 LEU A N 1
ATOM 766 C CA . LEU A 1 94 ? 5.970 -8.461 -14.986 1.00 72.44 94 LEU A CA 1
ATOM 767 C C . LEU A 1 94 ? 5.212 -9.795 -14.976 1.00 72.44 94 LEU A C 1
ATOM 769 O O . LEU A 1 94 ? 5.659 -10.745 -14.322 1.00 72.44 94 LEU A O 1
ATOM 773 N N . GLY A 1 95 ? 4.079 -9.853 -15.675 1.00 75.00 95 GLY A N 1
ATOM 774 C CA . GLY A 1 95 ? 3.220 -11.020 -15.794 1.00 75.00 95 GLY A CA 1
ATOM 775 C C . GLY A 1 95 ? 2.295 -11.245 -14.594 1.00 75.00 95 GLY A C 1
ATOM 776 O O . GLY A 1 95 ? 2.553 -10.822 -13.458 1.00 75.00 95 GLY A O 1
ATOM 777 N N . ASP A 1 96 ? 1.228 -12.002 -14.852 1.00 76.44 96 ASP A N 1
ATOM 778 C CA . ASP A 1 96 ? 0.113 -12.245 -13.929 1.00 76.44 96 ASP A CA 1
ATOM 779 C C . ASP A 1 96 ? 0.539 -12.778 -12.557 1.00 76.44 96 ASP A C 1
ATOM 781 O O . ASP A 1 96 ? -0.108 -12.486 -11.549 1.00 76.44 96 ASP A O 1
ATOM 785 N N . SER A 1 97 ? 1.632 -13.543 -12.470 1.00 81.75 97 SER A N 1
ATOM 786 C CA . SER A 1 97 ? 2.082 -14.143 -11.208 1.00 81.75 97 SER A CA 1
ATOM 787 C C . SER A 1 97 ? 2.531 -13.104 -10.182 1.00 81.75 97 SER A C 1
ATOM 789 O O . SER A 1 97 ? 2.239 -13.240 -8.991 1.00 81.75 97 SER A O 1
ATOM 791 N N . THR A 1 98 ? 3.237 -12.064 -10.630 1.00 81.31 98 THR A N 1
ATOM 792 C CA . THR A 1 98 ? 3.778 -11.016 -9.754 1.00 81.31 98 THR A CA 1
ATOM 793 C C . THR A 1 98 ? 2.651 -10.130 -9.246 1.00 81.31 98 THR A C 1
ATOM 795 O O . THR A 1 98 ? 2.535 -9.890 -8.042 1.00 81.31 98 THR A O 1
ATOM 798 N N . TYR A 1 99 ? 1.766 -9.731 -10.157 1.00 82.44 99 TYR A N 1
ATOM 799 C CA . TYR A 1 99 ? 0.571 -8.970 -9.831 1.00 82.44 99 TYR A CA 1
ATOM 800 C C . TYR A 1 99 ? -0.360 -9.736 -8.885 1.00 82.44 99 TYR A C 1
ATOM 802 O O . TYR A 1 99 ? -0.727 -9.228 -7.827 1.00 82.44 99 TYR A O 1
ATOM 810 N N . THR A 1 100 ? -0.650 -11.003 -9.187 1.00 86.31 100 THR A N 1
ATOM 811 C CA . THR A 1 100 ? -1.469 -11.864 -8.324 1.00 86.31 100 THR A CA 1
ATOM 812 C C . THR A 1 100 ? -0.872 -11.974 -6.924 1.00 86.31 100 THR A C 1
ATOM 814 O O . THR A 1 100 ? -1.598 -11.901 -5.933 1.00 86.31 100 THR A O 1
ATOM 817 N N . LYS A 1 101 ? 0.454 -12.125 -6.805 1.00 87.25 101 LYS A N 1
ATOM 818 C CA . LYS A 1 101 ? 1.132 -12.168 -5.502 1.00 87.25 101 LYS A CA 1
ATOM 819 C C . LYS A 1 101 ? 0.949 -10.861 -4.730 1.00 87.25 101 LYS A C 1
ATOM 821 O O . LYS A 1 101 ? 0.677 -10.905 -3.532 1.00 87.25 101 LYS A O 1
ATOM 826 N N . LEU A 1 102 ? 1.065 -9.720 -5.408 1.00 87.50 102 LEU A N 1
ATOM 827 C CA . LEU A 1 102 ? 0.885 -8.403 -4.806 1.00 87.50 102 LEU A CA 1
ATOM 828 C C . LEU A 1 102 ? -0.541 -8.217 -4.280 1.00 87.50 102 LEU A C 1
ATOM 830 O O . LEU A 1 102 ? -0.723 -7.951 -3.095 1.00 87.50 102 LEU A O 1
ATOM 834 N N . ILE A 1 103 ? -1.544 -8.457 -5.126 1.00 89.50 103 ILE A N 1
ATOM 835 C CA . ILE A 1 103 ? -2.959 -8.342 -4.758 1.00 89.50 103 ILE A CA 1
ATOM 836 C C . ILE A 1 103 ? -3.307 -9.290 -3.606 1.00 89.50 103 ILE A C 1
ATOM 838 O O . ILE A 1 103 ? -3.938 -8.886 -2.631 1.00 89.50 103 ILE A O 1
ATOM 842 N N . ARG A 1 104 ? -2.826 -10.539 -3.641 1.00 91.50 104 ARG A N 1
ATOM 843 C CA . ARG A 1 104 ? -3.041 -11.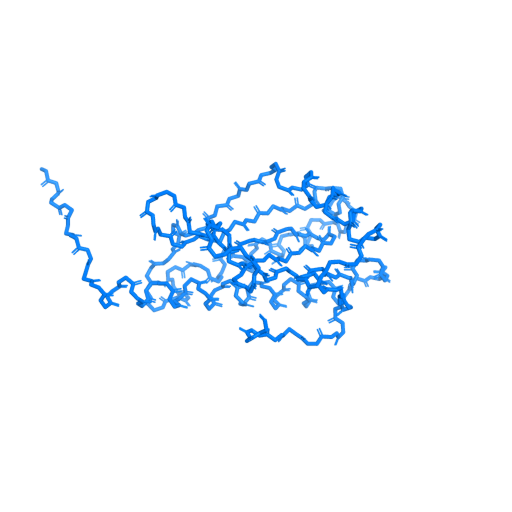492 -2.541 1.00 91.50 104 ARG A CA 1
ATOM 844 C C . ARG A 1 104 ? -2.446 -11.010 -1.225 1.00 91.50 104 ARG A C 1
ATOM 846 O O . ARG A 1 104 ? -3.068 -11.224 -0.192 1.00 91.50 104 ARG A O 1
ATOM 853 N N . ASN A 1 105 ? -1.278 -10.369 -1.242 1.00 91.56 105 ASN A N 1
ATOM 854 C CA . ASN A 1 105 ? -0.683 -9.811 -0.028 1.00 91.56 105 ASN A CA 1
ATOM 855 C C . ASN A 1 105 ? -1.522 -8.656 0.540 1.00 91.56 105 ASN A C 1
ATOM 857 O O . ASN A 1 105 ? -1.678 -8.581 1.756 1.00 91.56 105 ASN A O 1
ATOM 861 N N . ILE A 1 106 ? -2.102 -7.814 -0.323 1.00 92.06 106 ILE A N 1
ATOM 862 C CA . ILE A 1 106 ? -3.009 -6.725 0.076 1.00 92.06 106 ILE A CA 1
ATOM 863 C C . ILE A 1 106 ? -4.238 -7.280 0.803 1.00 92.06 106 ILE A C 1
ATOM 865 O O . ILE A 1 106 ? -4.513 -6.909 1.946 1.00 92.06 106 ILE A O 1
ATOM 869 N N . TYR A 1 107 ? -4.952 -8.212 0.169 1.00 92.75 107 TYR A N 1
ATOM 870 C CA . TYR A 1 107 ? -6.146 -8.800 0.774 1.00 92.75 107 TYR A CA 1
ATOM 871 C C . TYR A 1 107 ? -5.812 -9.602 2.031 1.00 92.75 107 TYR A C 1
ATOM 873 O O . TYR A 1 107 ? -6.480 -9.458 3.049 1.00 92.75 107 TYR A O 1
ATOM 881 N N . LYS A 1 108 ? -4.730 -10.388 2.018 1.00 93.50 108 LYS A N 1
ATOM 882 C CA . LYS A 1 108 ? -4.317 -11.175 3.186 1.00 93.50 108 LYS A CA 1
ATOM 883 C C . LYS A 1 108 ? -4.070 -10.305 4.422 1.00 93.50 108 LYS A C 1
ATOM 885 O O . LYS A 1 108 ? -4.420 -10.730 5.516 1.00 93.50 108 LYS A O 1
ATOM 890 N N . ALA A 1 109 ? -3.498 -9.112 4.257 1.00 93.50 109 ALA A N 1
ATOM 891 C CA . ALA A 1 109 ? -3.229 -8.192 5.364 1.00 93.50 109 ALA A CA 1
ATOM 892 C C . ALA A 1 109 ? -4.501 -7.578 5.983 1.00 93.50 109 ALA A C 1
ATOM 894 O O . ALA A 1 109 ? -4.440 -7.025 7.077 1.00 93.50 109 ALA A O 1
ATOM 895 N N . THR A 1 110 ? -5.644 -7.655 5.294 1.00 92.25 110 THR A N 1
ATOM 896 C CA . THR A 1 110 ? -6.907 -7.020 5.711 1.00 92.25 110 THR A CA 1
ATOM 897 C C . THR A 1 110 ? -8.033 -8.014 6.008 1.00 92.25 110 THR A C 1
ATOM 899 O O . THR A 1 110 ? -9.036 -7.626 6.602 1.00 92.25 110 THR A O 1
ATOM 902 N N . MET A 1 111 ? -7.867 -9.289 5.639 1.00 91.00 111 MET A N 1
ATOM 903 C CA . MET A 1 111 ? -8.812 -10.378 5.909 1.00 91.00 111 MET A CA 1
ATOM 904 C C . MET A 1 111 ? -9.062 -10.584 7.405 1.00 91.00 111 MET A C 1
ATOM 906 O O . MET A 1 111 ? -8.112 -10.633 8.189 1.00 91.00 111 MET A O 1
ATOM 910 N N . SER A 1 112 ? -10.320 -10.836 7.784 1.00 87.50 112 SER A N 1
ATOM 911 C CA . SER A 1 112 ? -10.703 -11.025 9.189 1.00 87.50 112 SER A CA 1
ATOM 912 C C . SER A 1 112 ? -9.939 -12.156 9.870 1.00 87.50 112 SER A C 1
ATOM 914 O O . SER A 1 112 ? -9.589 -12.043 11.039 1.00 87.50 112 SER A O 1
ATOM 916 N N . ASP A 1 113 ? -9.627 -13.219 9.129 1.00 86.06 113 ASP A N 1
ATOM 917 C CA . ASP A 1 113 ? -8.918 -14.400 9.637 1.00 86.06 113 ASP A CA 1
ATOM 918 C C . ASP A 1 113 ? -7.445 -14.117 9.977 1.00 86.06 113 ASP A C 1
ATOM 920 O O . ASP A 1 113 ? -6.781 -14.912 10.64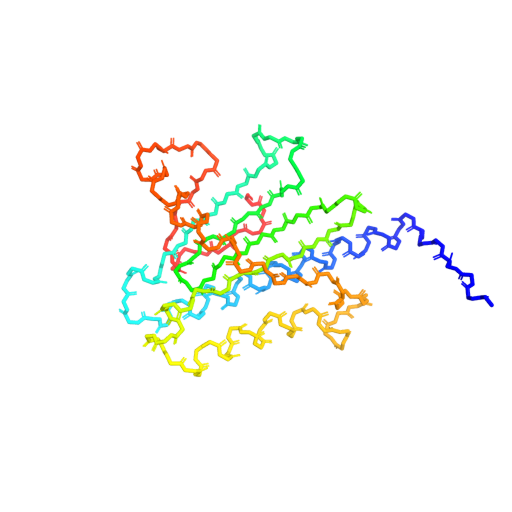5 1.00 86.06 113 ASP A O 1
ATOM 924 N N . HIS A 1 114 ? -6.920 -12.984 9.512 1.00 82.88 114 HIS A N 1
ATOM 925 C CA . HIS A 1 114 ? -5.542 -12.552 9.722 1.00 82.88 114 HIS A CA 1
ATOM 926 C C . HIS A 1 114 ? -5.429 -11.332 10.645 1.00 82.88 114 HIS A C 1
ATOM 928 O O . HIS A 1 114 ? -4.318 -10.885 10.930 1.00 82.88 114 HIS A O 1
ATOM 934 N N . THR A 1 115 ? -6.551 -10.815 11.152 1.00 84.19 115 THR A N 1
ATOM 935 C CA . THR A 1 115 ? -6.607 -9.576 11.937 1.00 84.19 115 THR A CA 1
ATOM 936 C C . THR A 1 115 ? -7.390 -9.782 13.230 1.00 84.19 115 THR A C 1
ATOM 938 O O . THR A 1 115 ? -8.460 -10.377 13.221 1.00 84.19 115 THR A O 1
ATOM 941 N N . GLU A 1 116 ? -6.906 -9.239 14.347 1.00 85.31 116 GLU A N 1
ATOM 942 C CA . GLU A 1 116 ? -7.595 -9.342 15.649 1.00 85.31 116 GLU A CA 1
ATOM 943 C C . GLU A 1 116 ? -8.936 -8.589 15.679 1.00 85.31 116 GLU A C 1
ATOM 945 O O . GLU A 1 116 ? -9.848 -8.941 16.427 1.00 85.31 116 GLU A O 1
ATOM 950 N N . VAL A 1 117 ? -9.065 -7.557 14.845 1.00 87.56 117 VAL A N 1
ATOM 951 C CA . VAL A 1 117 ? -10.284 -6.772 14.651 1.00 87.56 117 VAL A CA 1
ATOM 952 C C . VAL A 1 117 ? -10.629 -6.761 13.169 1.00 87.56 117 VAL A C 1
ATOM 954 O O . VAL A 1 117 ? -9.745 -6.598 12.336 1.00 87.56 117 VAL A O 1
ATOM 957 N N . ASN A 1 118 ? -11.910 -6.921 12.823 1.00 88.56 118 ASN A N 1
ATOM 958 C CA . ASN A 1 118 ? -12.318 -6.945 11.418 1.00 88.56 118 ASN A CA 1
ATOM 959 C C . ASN A 1 118 ? -12.102 -5.564 10.771 1.00 88.56 118 ASN A C 1
ATOM 961 O O . ASN A 1 118 ? -12.786 -4.590 11.119 1.00 88.56 118 ASN A O 1
ATOM 965 N N . ILE A 1 119 ? -11.179 -5.525 9.808 1.00 92.94 119 ILE A N 1
ATOM 966 C CA . ILE A 1 119 ? -10.829 -4.358 8.993 1.00 92.94 119 ILE A CA 1
ATOM 967 C C . ILE A 1 119 ? -11.021 -4.606 7.492 1.00 92.94 119 ILE A C 1
ATOM 969 O O . ILE A 1 119 ? -10.560 -3.810 6.690 1.00 92.94 119 ILE A O 1
ATOM 973 N N . GLU A 1 120 ? -11.739 -5.649 7.076 1.00 89.94 120 GLU A N 1
ATOM 974 C CA . GLU A 1 120 ? -11.869 -6.022 5.651 1.00 89.94 120 GLU A CA 1
ATOM 975 C C . GLU A 1 120 ? -12.429 -4.887 4.786 1.00 89.94 120 GLU A C 1
ATOM 977 O O . GLU A 1 120 ? -12.065 -4.712 3.627 1.00 89.94 120 GLU A O 1
ATOM 982 N N . ASN A 1 121 ? -13.290 -4.063 5.385 1.00 90.06 121 ASN A N 1
ATOM 983 C CA . ASN A 1 121 ? -13.906 -2.914 4.730 1.00 90.06 121 ASN A CA 1
ATOM 984 C C . ASN A 1 121 ? -13.011 -1.658 4.715 1.00 90.06 121 ASN A C 1
ATOM 986 O O . ASN A 1 121 ? -13.480 -0.602 4.297 1.00 90.06 121 ASN A O 1
ATOM 990 N N . CYS A 1 122 ? -11.768 -1.722 5.210 1.00 92.44 122 CYS A N 1
ATOM 991 C CA . CYS A 1 122 ? -10.843 -0.585 5.203 1.00 92.44 122 CYS A CA 1
ATOM 992 C C . CYS A 1 122 ? -10.078 -0.446 3.883 1.00 92.44 122 CYS A C 1
ATOM 994 O O . CYS A 1 122 ? -9.368 0.539 3.701 1.00 92.44 122 CYS A O 1
ATOM 996 N N . LEU A 1 123 ? -10.183 -1.417 2.978 1.00 93.62 123 LEU A N 1
ATOM 997 C CA . LEU A 1 123 ? -9.449 -1.428 1.722 1.00 93.62 123 LEU A CA 1
ATOM 998 C C . LEU A 1 123 ? -10.282 -0.804 0.592 1.00 93.62 123 LEU A C 1
ATOM 1000 O O . LEU A 1 123 ? -11.448 -1.157 0.408 1.00 93.62 123 LEU A O 1
ATOM 1004 N N . LYS A 1 124 ? -9.685 0.109 -0.180 1.00 91.31 124 LYS A N 1
ATOM 1005 C CA . LYS A 1 124 ? -10.310 0.756 -1.342 1.00 91.31 124 LYS A CA 1
ATOM 1006 C C . LYS A 1 124 ? -9.367 0.748 -2.539 1.00 91.31 124 LYS A C 1
ATOM 1008 O O . LYS A 1 124 ? -8.226 1.184 -2.437 1.00 91.31 124 LYS A O 1
ATOM 1013 N N . GLU A 1 125 ? -9.865 0.309 -3.686 1.00 89.88 125 GLU A N 1
ATOM 1014 C CA . GLU A 1 125 ? -9.152 0.455 -4.953 1.00 89.88 125 GLU A CA 1
ATOM 1015 C C . GLU A 1 125 ? -9.496 1.806 -5.590 1.00 89.88 125 GLU A C 1
ATOM 1017 O O . GLU A 1 125 ? -10.674 2.143 -5.726 1.00 89.88 125 GLU A O 1
ATOM 1022 N N . CYS A 1 126 ? -8.485 2.586 -5.975 1.00 83.94 126 CYS A N 1
ATOM 1023 C CA . CYS A 1 126 ? -8.670 3.889 -6.616 1.00 83.94 126 CYS A CA 1
ATOM 1024 C C . CYS A 1 126 ? -7.826 3.999 -7.897 1.00 83.94 126 CYS A C 1
ATOM 1026 O O . CYS A 1 126 ? -6.724 4.545 -7.865 1.00 83.94 126 CYS A O 1
ATOM 1028 N N . PRO A 1 127 ? -8.336 3.539 -9.055 1.00 70.50 127 PRO A N 1
ATOM 1029 C CA . PRO A 1 127 ? -7.563 3.475 -10.301 1.00 70.50 127 PRO A CA 1
ATOM 1030 C C . PRO A 1 127 ? -7.064 4.842 -10.812 1.00 70.50 127 PRO A C 1
ATOM 1032 O O . PRO A 1 127 ? -6.134 4.913 -11.614 1.00 70.50 127 PRO A O 1
ATOM 1035 N N . LEU A 1 128 ? -7.656 5.949 -10.350 1.00 64.75 128 LEU A N 1
ATOM 1036 C CA . LEU A 1 128 ? -7.283 7.309 -10.756 1.00 64.75 128 LEU A CA 1
ATOM 1037 C C . LEU A 1 128 ? -5.999 7.824 -10.079 1.00 64.75 128 LEU A C 1
ATOM 1039 O O . LEU A 1 128 ? -5.392 8.778 -10.573 1.00 64.75 128 LEU A O 1
ATOM 1043 N N . ASP A 1 129 ? -5.543 7.202 -8.989 1.00 67.75 129 ASP A N 1
ATOM 1044 C CA . ASP A 1 129 ? -4.356 7.663 -8.257 1.00 67.75 129 ASP A CA 1
ATOM 1045 C C . ASP A 1 129 ? -3.022 7.280 -8.948 1.00 67.75 129 ASP A C 1
ATOM 1047 O O . ASP A 1 129 ? -1.978 7.862 -8.652 1.00 67.75 129 ASP A O 1
ATOM 1051 N N . MET A 1 130 ? -3.020 6.413 -9.969 1.00 65.94 130 MET A N 1
ATOM 1052 C CA . MET A 1 130 ? -1.813 6.170 -10.788 1.00 65.94 130 MET A CA 1
ATOM 1053 C C . MET A 1 130 ? -1.453 7.333 -11.723 1.00 65.94 130 MET A C 1
ATOM 1055 O O . MET A 1 130 ? -0.281 7.551 -12.045 1.00 65.94 130 MET A O 1
ATOM 1059 N N . VAL A 1 131 ? -2.433 8.145 -12.125 1.00 64.94 131 VAL A N 1
ATOM 1060 C CA . VAL A 1 131 ? -2.153 9.406 -12.834 1.00 64.94 131 VAL A CA 1
ATOM 1061 C C . VAL A 1 131 ? -1.425 10.375 -11.895 1.00 64.94 131 VAL A C 1
ATOM 1063 O O . VAL A 1 131 ? -0.521 11.104 -12.316 1.00 64.94 131 VAL A O 1
ATOM 1066 N N . ARG A 1 132 ? -1.752 10.333 -10.593 1.00 64.56 132 ARG A N 1
ATOM 1067 C CA . ARG A 1 132 ? -1.022 11.079 -9.563 1.00 64.56 132 ARG A CA 1
ATOM 1068 C C . ARG A 1 132 ? 0.406 10.581 -9.396 1.00 64.56 132 ARG A C 1
ATOM 1070 O O . ARG A 1 132 ? 1.267 11.440 -9.260 1.00 64.56 132 ARG A O 1
ATOM 1077 N N . TYR A 1 133 ? 0.681 9.275 -9.487 1.00 64.62 133 TYR A N 1
ATOM 1078 C CA . TYR A 1 133 ? 2.059 8.759 -9.483 1.00 64.62 133 TYR A CA 1
ATOM 1079 C C . TYR A 1 133 ? 2.933 9.489 -10.502 1.00 64.62 133 TYR A C 1
ATOM 1081 O O . TYR A 1 133 ? 3.915 10.126 -10.132 1.00 64.62 133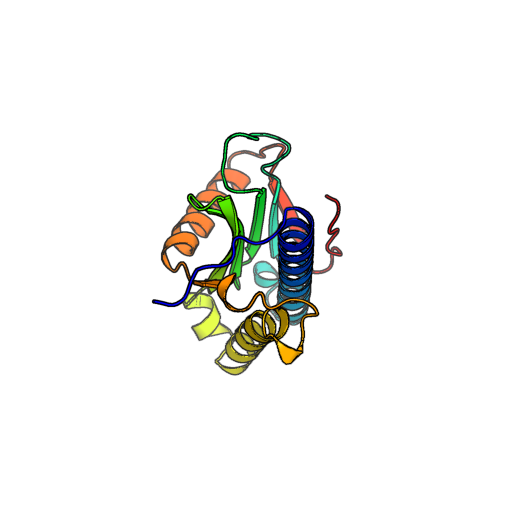 TYR A O 1
ATOM 1089 N N . HIS A 1 134 ? 2.516 9.518 -11.766 1.00 67.00 134 HIS A N 1
ATOM 1090 C CA . HIS A 1 134 ? 3.279 10.184 -12.822 1.00 67.00 134 HIS A CA 1
ATOM 1091 C C . HIS A 1 134 ? 3.475 11.684 -12.558 1.00 67.00 134 HIS A C 1
ATOM 1093 O O . HIS A 1 134 ? 4.571 12.216 -12.751 1.00 67.00 134 HIS A O 1
ATOM 1099 N N . ALA A 1 135 ? 2.435 12.374 -12.082 1.00 67.81 135 ALA A N 1
ATOM 1100 C CA . ALA A 1 135 ? 2.510 13.799 -11.773 1.00 67.81 135 ALA A CA 1
ATOM 1101 C C . ALA A 1 135 ? 3.408 14.104 -10.557 1.00 67.81 135 ALA A C 1
ATOM 1103 O O . ALA A 1 135 ? 4.162 15.078 -10.577 1.00 67.81 135 ALA A O 1
ATOM 1104 N N . ILE A 1 136 ? 3.335 13.283 -9.508 1.00 66.19 136 ILE A N 1
ATOM 1105 C CA . ILE A 1 136 ? 4.095 13.434 -8.264 1.00 66.19 136 ILE A CA 1
ATOM 1106 C C . ILE A 1 136 ? 5.562 13.072 -8.496 1.00 66.19 136 ILE A C 1
ATOM 1108 O O . ILE A 1 136 ? 6.428 13.876 -8.164 1.00 66.19 136 ILE A O 1
ATOM 1112 N N . SER A 1 137 ? 5.856 11.938 -9.140 1.00 65.12 137 SER A N 1
ATOM 1113 C CA . SER A 1 137 ? 7.225 11.539 -9.486 1.00 65.12 137 SER A CA 1
ATOM 1114 C C . SER A 1 137 ? 7.922 12.610 -10.324 1.00 65.12 137 SER A C 1
ATOM 1116 O O . SER A 1 137 ? 9.054 12.981 -10.026 1.00 65.12 137 SER A O 1
ATOM 1118 N N . LYS A 1 138 ? 7.225 13.187 -11.314 1.00 68.81 138 LYS A N 1
ATOM 1119 C CA . LYS A 1 138 ? 7.753 14.299 -12.113 1.00 68.81 138 LYS A CA 1
ATOM 1120 C C . LYS A 1 138 ? 8.044 15.537 -11.258 1.00 68.81 138 LYS A C 1
ATOM 1122 O O . LYS A 1 138 ? 9.133 16.093 -11.343 1.00 68.81 138 LYS A O 1
ATOM 1127 N N . ARG A 1 139 ? 7.112 15.940 -10.389 1.00 65.50 139 ARG A N 1
ATOM 1128 C CA . ARG A 1 139 ? 7.291 17.105 -9.504 1.00 65.50 139 ARG A CA 1
ATOM 1129 C C . ARG A 1 139 ? 8.415 16.925 -8.490 1.00 65.50 139 ARG A C 1
ATOM 1131 O O . ARG A 1 139 ? 9.118 17.889 -8.224 1.00 65.50 139 ARG A O 1
ATOM 1138 N N . ILE A 1 140 ? 8.593 15.724 -7.943 1.00 65.19 140 ILE A N 1
ATOM 1139 C CA . ILE A 1 140 ? 9.673 15.415 -6.994 1.00 65.19 140 ILE A CA 1
ATOM 1140 C C . ILE A 1 140 ? 11.035 15.463 -7.688 1.00 65.19 140 ILE A C 1
ATOM 1142 O O . ILE A 1 140 ? 11.979 16.016 -7.129 1.00 65.19 140 ILE A O 1
ATOM 1146 N N . LEU A 1 141 ? 11.129 14.937 -8.914 1.00 62.91 141 LEU A N 1
ATOM 1147 C CA . LEU A 1 141 ? 12.337 15.051 -9.737 1.00 62.91 141 LEU A CA 1
ATOM 1148 C C . LEU A 1 141 ? 12.657 16.512 -10.087 1.00 62.91 141 LEU A C 1
ATOM 1150 O O . LEU A 1 141 ? 13.823 16.888 -10.160 1.00 62.91 141 LEU A O 1
ATOM 1154 N N . GLU A 1 142 ? 11.633 17.342 -10.284 1.00 63.81 142 GLU A N 1
ATOM 1155 C CA . GLU A 1 142 ? 11.782 18.760 -10.634 1.00 63.81 142 GLU A CA 1
ATOM 1156 C C . GLU A 1 142 ? 12.015 19.671 -9.414 1.00 63.81 142 GLU A C 1
ATOM 1158 O O . GLU A 1 142 ? 12.603 20.746 -9.545 1.00 63.81 142 GLU A O 1
ATOM 1163 N N . ARG A 1 143 ? 11.539 19.280 -8.227 1.00 58.91 143 ARG A N 1
ATOM 1164 C CA . ARG A 1 143 ? 11.614 20.043 -6.976 1.00 58.91 143 ARG A CA 1
ATOM 1165 C C . ARG A 1 143 ? 11.730 19.069 -5.807 1.00 58.91 143 ARG A C 1
ATOM 1167 O O . ARG A 1 143 ? 10.747 18.446 -5.414 1.00 58.91 143 ARG A O 1
ATOM 1174 N N . MET A 1 144 ? 12.919 18.960 -5.213 1.00 54.41 144 MET A N 1
ATOM 1175 C CA . MET A 1 144 ? 13.091 18.200 -3.973 1.00 54.41 144 MET A CA 1
ATOM 1176 C C . MET A 1 144 ? 12.278 18.862 -2.858 1.00 54.41 144 MET A C 1
ATOM 1178 O O . MET A 1 144 ? 12.661 19.892 -2.305 1.00 54.41 144 MET A O 1
ATOM 1182 N N . HIS A 1 145 ? 11.121 18.285 -2.558 1.00 61.19 145 HIS A N 1
ATOM 1183 C CA . HIS A 1 145 ? 10.265 18.713 -1.468 1.00 61.19 145 HIS A CA 1
ATOM 1184 C C . HIS A 1 145 ? 10.678 17.999 -0.176 1.00 61.19 145 HIS A C 1
ATOM 1186 O O . HIS A 1 145 ? 10.894 16.792 -0.176 1.00 61.19 145 HIS A O 1
ATOM 1192 N N . SER A 1 146 ? 10.748 18.731 0.938 1.00 65.75 146 SER A N 1
ATOM 1193 C CA . SER A 1 146 ? 11.221 18.238 2.245 1.00 65.75 146 SER A CA 1
ATOM 1194 C C . SER A 1 146 ? 10.427 17.061 2.834 1.00 65.75 146 SER A C 1
ATOM 1196 O O . SER A 1 146 ? 10.891 16.445 3.789 1.00 65.75 146 SER A O 1
ATOM 1198 N N . TYR A 1 147 ? 9.251 16.755 2.282 1.00 70.81 147 TYR A N 1
ATOM 1199 C CA . TYR A 1 147 ? 8.339 15.701 2.740 1.00 70.81 147 TYR A CA 1
ATOM 1200 C C . TYR A 1 147 ? 8.309 14.461 1.848 1.00 70.81 147 TYR A C 1
ATOM 1202 O O . TYR A 1 147 ? 7.660 13.480 2.194 1.00 70.81 147 TYR A O 1
ATOM 1210 N N . ALA A 1 148 ? 9.000 14.499 0.708 1.00 76.94 148 ALA A N 1
ATOM 1211 C CA . ALA A 1 148 ? 9.116 13.369 -0.195 1.00 76.94 148 ALA A CA 1
ATOM 1212 C C . ALA A 1 148 ? 10.519 12.778 -0.084 1.00 76.94 148 ALA A C 1
ATOM 1214 O O . ALA A 1 148 ? 11.517 13.482 -0.256 1.00 76.94 148 ALA A O 1
ATOM 1215 N N . LYS A 1 149 ? 10.604 11.476 0.172 1.00 82.62 149 LYS A N 1
ATOM 1216 C CA . LYS A 1 149 ? 11.877 10.757 0.229 1.00 82.62 149 LYS A CA 1
ATOM 1217 C C . LYS A 1 149 ? 11.859 9.635 -0.794 1.00 82.62 149 LYS A C 1
ATOM 1219 O O . LYS A 1 149 ? 10.921 8.845 -0.848 1.00 82.62 149 LYS A O 1
ATOM 1224 N N . MET A 1 150 ? 12.892 9.593 -1.628 1.00 84.25 150 MET A N 1
ATOM 1225 C CA . MET A 1 150 ? 13.080 8.530 -2.609 1.00 84.25 150 MET A CA 1
ATOM 1226 C C . MET A 1 150 ? 14.010 7.470 -2.031 1.00 84.25 150 MET A C 1
ATOM 1228 O O . MET A 1 150 ? 15.067 7.788 -1.486 1.00 84.25 150 MET A O 1
ATOM 1232 N N . TYR A 1 151 ? 13.618 6.214 -2.186 1.00 85.81 151 TYR A N 1
ATOM 1233 C CA . TYR A 1 151 ? 14.325 5.058 -1.666 1.00 85.81 151 TYR A CA 1
ATOM 1234 C C . TYR A 1 151 ? 14.524 4.022 -2.759 1.00 85.81 151 TYR A C 1
ATOM 1236 O O . TYR A 1 151 ? 13.674 3.837 -3.634 1.00 85.81 151 TYR A O 1
ATOM 1244 N N . THR A 1 152 ? 15.616 3.276 -2.647 1.00 85.69 152 THR A N 1
ATOM 1245 C CA . THR A 1 152 ? 15.722 1.974 -3.299 1.00 85.69 152 THR A CA 1
ATOM 1246 C C . THR A 1 152 ? 15.033 0.923 -2.433 1.00 85.69 152 THR A C 1
ATOM 1248 O O . THR A 1 152 ? 14.949 1.051 -1.208 1.00 85.69 152 THR A O 1
ATOM 1251 N N . CYS A 1 153 ? 14.537 -0.147 -3.043 1.00 82.06 153 CYS A N 1
ATOM 1252 C CA . CYS A 1 153 ? 13.902 -1.249 -2.329 1.00 82.06 153 CYS A CA 1
ATOM 1253 C C . CYS A 1 153 ? 14.876 -2.006 -1.416 1.00 82.06 153 CYS A C 1
ATOM 1255 O O . CYS A 1 153 ? 14.419 -2.659 -0.484 1.00 82.06 153 CYS A O 1
ATOM 1257 N N . ASP A 1 154 ? 16.188 -1.847 -1.602 1.00 81.88 154 ASP A N 1
ATOM 1258 C CA . ASP A 1 154 ? 17.216 -2.328 -0.670 1.00 81.88 154 ASP A CA 1
ATOM 1259 C C . ASP A 1 154 ? 17.222 -1.544 0.652 1.00 81.88 154 ASP A C 1
ATOM 1261 O O . ASP A 1 154 ? 17.646 -2.063 1.685 1.00 81.88 154 ASP A O 1
ATOM 1265 N N . THR A 1 155 ? 16.697 -0.314 0.650 1.00 81.75 155 THR A N 1
ATOM 1266 C CA . THR A 1 155 ? 16.544 0.477 1.871 1.00 81.75 155 THR A CA 1
ATOM 1267 C C . THR A 1 155 ? 15.359 -0.055 2.685 1.00 81.75 155 THR A C 1
ATOM 1269 O O . THR A 1 155 ? 14.232 -0.087 2.164 1.00 81.75 155 THR A O 1
ATOM 1272 N N . PRO A 1 156 ? 15.563 -0.464 3.955 1.00 80.69 156 PRO A N 1
ATOM 1273 C CA . PRO A 1 156 ? 14.489 -0.987 4.790 1.00 80.69 156 PRO A CA 1
ATOM 1274 C C . PRO A 1 156 ? 13.388 0.057 4.987 1.00 80.69 156 PRO A C 1
ATOM 1276 O O . PRO A 1 156 ? 13.651 1.255 5.071 1.00 80.69 156 PRO A O 1
ATOM 1279 N N . PHE A 1 157 ? 12.143 -0.409 5.050 1.00 81.94 157 PHE A N 1
ATOM 1280 C CA . PHE A 1 157 ? 11.006 0.440 5.386 1.00 81.94 157 PHE A CA 1
ATOM 1281 C C . PHE A 1 157 ? 11.009 0.758 6.881 1.00 81.94 157 PHE A C 1
ATOM 1283 O O . PHE A 1 157 ? 11.076 -0.166 7.698 1.00 81.94 157 PHE A O 1
ATOM 1290 N N . ASN A 1 158 ? 10.908 2.040 7.233 1.00 78.94 158 ASN A N 1
ATOM 1291 C CA . ASN A 1 158 ? 10.779 2.477 8.615 1.00 78.94 158 ASN A CA 1
ATOM 1292 C C . ASN A 1 158 ? 9.322 2.897 8.888 1.00 78.94 158 ASN A C 1
ATOM 1294 O O . ASN A 1 158 ? 8.902 3.953 8.439 1.00 78.94 158 ASN A O 1
ATOM 1298 N N . PRO A 1 159 ? 8.537 2.119 9.650 1.00 69.44 159 PRO A N 1
ATOM 1299 C CA . PRO A 1 159 ? 7.140 2.451 9.939 1.00 69.44 159 PRO A CA 1
ATOM 1300 C C . PRO A 1 159 ? 6.962 3.646 10.899 1.00 69.44 159 PRO A C 1
ATOM 1302 O O . PRO A 1 159 ? 5.833 3.940 11.279 1.00 69.44 159 PRO A O 1
ATOM 1305 N N . GLN A 1 160 ? 8.053 4.274 11.357 1.00 62.00 160 GLN A N 1
ATOM 1306 C CA . GLN A 1 160 ? 8.047 5.423 12.274 1.00 62.00 160 GLN A CA 1
ATOM 1307 C C . GLN A 1 160 ? 8.458 6.751 11.614 1.00 62.00 160 GLN A C 1
ATOM 1309 O O . GLN A 1 160 ? 8.565 7.751 12.326 1.00 62.00 160 GLN A O 1
ATOM 1314 N N . SER A 1 161 ? 8.785 6.752 10.315 1.00 50.53 161 SER A N 1
ATOM 1315 C CA . SER A 1 161 ? 9.295 7.935 9.599 1.00 50.53 161 SER A CA 1
ATOM 1316 C C . SER A 1 161 ? 8.241 8.780 8.910 1.00 50.53 161 SER A C 1
ATOM 1318 O O . SER A 1 161 ? 7.125 8.266 8.696 1.00 50.53 161 SER A O 1
#

Sequence (161 aa):
MKTLKLKSPQELKAIDEAIIKAYHEIVRATIEVAKNCMLESFRTRIELDHVSVHPVQDRIHEVLSPLLFLSLERCEDRRLYIVYSPNPDIVDFLGDSTYTKLIRNIYKATMSDHTEVNIENCLKECPLDMVRYHAISKRILERMHSYAKMYTCDTPFNPQS

pLDDT: mean 81.35, std 12.34, range [39.62, 96.25]

Foldseek 3Di:
DPPPDDDDPVLLVLLQVLQLVLLVQLVLQCLVLQVPDPDQQQQKKKKFACVVPPVPAQWGIWIQGLAKTWTWGQDPVRHTAIEIAGNVVVCVVVDPVSNVSSVCSSQCSQDPVNTPHHRNVRYHYDNVCVVVSVVVVVVCVVDVDPRMDMDGSVDDDDSVD

Secondary structure (DSSP, 8-state):
----PPPPHHHHHHHHHHHHHHHHHHHHHHHHHHHT-SSGGGGEEEEEE-TTT-TTSSEEEEEE-SSEEEEEEE-TTS-EEEEEEE-HHHHHHH-HHHHHHHHHHHHHHH-GGG-SS--GGGEEE-TTHHHHHHHHHHHHHHS--TTEEEEETTSPP-TT-

Radius of gyration: 16.29 Å; chains: 1; bounding box: 52×34×41 Å